Protein AF-A0AB72Z294-F1 (afdb_monomer_lite)

Structure (mmCIF, N/CA/C/O backbone):
data_AF-A0AB72Z294-F1
#
_entry.id   AF-A0AB72Z294-F1
#
loop_
_atom_site.group_PDB
_atom_site.id
_atom_site.type_symbol
_atom_site.label_atom_id
_atom_site.label_alt_id
_atom_site.label_comp_id
_atom_site.label_asym_id
_atom_site.label_entity_id
_atom_site.label_seq_id
_atom_site.pdbx_PDB_ins_code
_atom_site.Cartn_x
_atom_site.Cartn_y
_atom_site.Cartn_z
_atom_site.occupancy
_atom_site.B_iso_or_equiv
_atom_site.auth_seq_id
_atom_site.auth_comp_id
_atom_site.auth_asym_id
_atom_site.auth_atom_id
_atom_site.pdbx_PDB_model_num
ATOM 1 N N . MET A 1 1 ? 13.906 0.786 -10.831 1.00 73.62 1 MET A N 1
ATOM 2 C CA . MET A 1 1 ? 12.609 1.496 -10.911 1.00 73.62 1 MET A CA 1
ATOM 3 C C . MET A 1 1 ? 11.451 0.665 -10.371 1.00 73.62 1 MET A C 1
ATOM 5 O O . MET A 1 1 ? 10.951 1.014 -9.317 1.00 73.62 1 MET A O 1
ATOM 9 N N . VAL A 1 2 ? 11.048 -0.442 -11.010 1.00 78.31 2 VAL A N 1
ATOM 10 C CA . VAL A 1 2 ? 9.857 -1.221 -10.589 1.00 78.31 2 VAL A CA 1
ATOM 11 C C . VAL A 1 2 ? 9.943 -1.731 -9.142 1.00 78.31 2 VAL A C 1
ATOM 13 O O . VAL A 1 2 ? 8.976 -1.615 -8.398 1.00 78.31 2 VAL A O 1
ATOM 16 N N . TRP A 1 3 ? 11.115 -2.219 -8.717 1.00 82.44 3 TRP A N 1
ATOM 17 C CA . TRP A 1 3 ? 11.334 -2.670 -7.337 1.00 82.44 3 TRP A CA 1
ATOM 18 C C . TRP A 1 3 ? 11.158 -1.537 -6.314 1.00 82.44 3 TRP A C 1
ATOM 20 O O . TRP A 1 3 ? 10.376 -1.675 -5.382 1.00 82.44 3 TRP A O 1
ATOM 30 N N . ALA A 1 4 ? 11.763 -0.372 -6.569 1.00 84.06 4 ALA A N 1
ATOM 31 C CA . ALA A 1 4 ? 11.618 0.812 -5.718 1.00 84.06 4 ALA A CA 1
ATOM 32 C C . ALA A 1 4 ? 10.159 1.303 -5.619 1.00 84.06 4 ALA A C 1
ATOM 34 O O . ALA A 1 4 ? 9.717 1.729 -4.557 1.00 84.06 4 ALA A O 1
ATOM 35 N N . ILE A 1 5 ? 9.380 1.202 -6.704 1.00 85.69 5 ILE A N 1
ATOM 36 C CA . ILE A 1 5 ? 7.944 1.538 -6.693 1.00 85.69 5 ILE A CA 1
ATOM 37 C C . ILE A 1 5 ? 7.156 0.533 -5.840 1.00 85.69 5 ILE A C 1
ATOM 39 O O . ILE A 1 5 ? 6.256 0.918 -5.094 1.00 85.69 5 ILE A O 1
ATOM 43 N N . SER A 1 6 ? 7.483 -0.757 -5.945 1.00 87.88 6 SER A N 1
ATOM 44 C CA . SER A 1 6 ? 6.851 -1.806 -5.143 1.00 87.88 6 SER A CA 1
ATOM 45 C C . SER A 1 6 ? 7.129 -1.619 -3.649 1.00 87.88 6 SER A C 1
ATOM 47 O O . SER A 1 6 ? 6.193 -1.668 -2.852 1.00 87.88 6 SER A O 1
ATOM 49 N N . GLU A 1 7 ? 8.383 -1.364 -3.272 1.00 88.06 7 GLU A N 1
ATOM 50 C CA . GLU A 1 7 ? 8.766 -1.134 -1.875 1.00 88.06 7 GLU A CA 1
ATOM 51 C C . GLU A 1 7 ? 8.137 0.131 -1.293 1.00 88.06 7 GLU A C 1
ATOM 53 O O . GLU A 1 7 ? 7.563 0.081 -0.205 1.00 88.06 7 GLU A O 1
ATOM 58 N N . GLY A 1 8 ? 8.164 1.246 -2.032 1.00 89.12 8 GLY A N 1
ATOM 59 C CA . GLY A 1 8 ? 7.550 2.494 -1.577 1.00 89.12 8 GLY A CA 1
ATOM 60 C C . GLY A 1 8 ? 6.058 2.332 -1.276 1.00 89.12 8 GLY A C 1
ATOM 61 O O . GLY A 1 8 ? 5.571 2.822 -0.259 1.00 89.12 8 GLY A O 1
ATOM 62 N N . ARG A 1 9 ? 5.337 1.566 -2.105 1.00 91.56 9 ARG A N 1
ATOM 63 C CA . ARG A 1 9 ? 3.913 1.264 -1.879 1.00 91.56 9 ARG A CA 1
ATOM 64 C C . ARG A 1 9 ? 3.689 0.329 -0.694 1.00 91.56 9 ARG A C 1
ATOM 66 O O . ARG A 1 9 ? 2.689 0.479 -0.003 1.00 91.56 9 ARG A O 1
ATOM 73 N N . SER A 1 10 ? 4.622 -0.586 -0.431 1.00 89.75 10 SER A N 1
ATOM 74 C CA . SER A 1 10 ? 4.566 -1.447 0.755 1.00 89.75 10 SER A CA 1
ATOM 75 C C . SER A 1 10 ? 4.721 -0.637 2.038 1.00 89.75 10 SER A C 1
ATOM 77 O O . SER A 1 10 ? 3.959 -0.835 2.978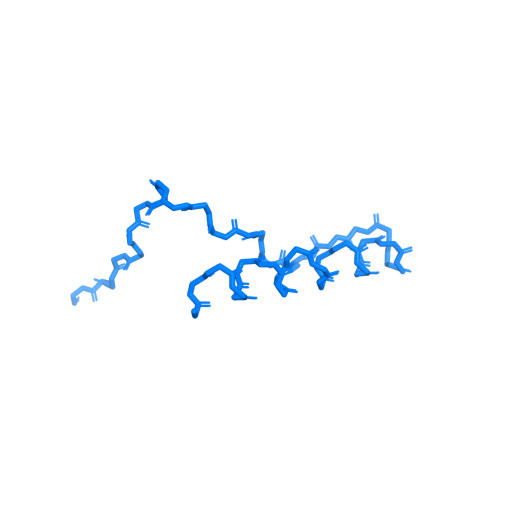 1.00 89.75 10 SER A O 1
ATOM 79 N N . CYS A 1 11 ? 5.682 0.290 2.061 1.00 91.75 11 CYS A N 1
ATOM 80 C CA . CYS A 1 11 ? 5.910 1.175 3.200 1.00 91.75 11 CYS A CA 1
ATOM 81 C C . CYS A 1 11 ? 4.692 2.074 3.452 1.00 91.75 11 CYS A C 1
ATOM 83 O O . CYS A 1 11 ? 4.197 2.131 4.573 1.00 91.75 11 CYS A O 1
ATOM 85 N N . AL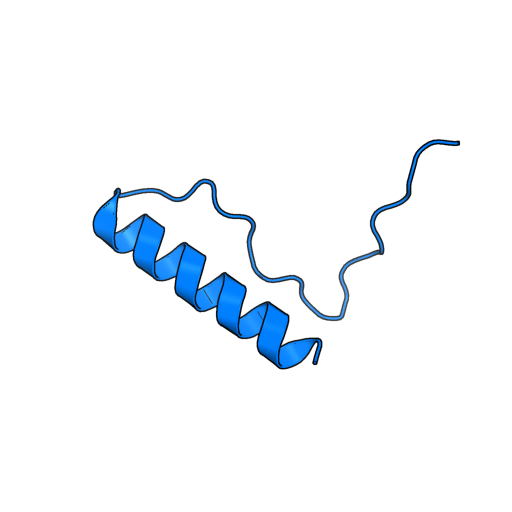A A 1 12 ? 4.158 2.707 2.402 1.00 92.69 12 ALA A N 1
ATOM 86 C CA . ALA A 1 12 ? 2.998 3.586 2.523 1.00 92.69 12 ALA A CA 1
ATOM 87 C C . ALA A 1 12 ? 1.763 2.856 3.079 1.00 92.69 12 ALA A C 1
ATOM 89 O O . ALA A 1 12 ? 1.138 3.358 4.007 1.00 92.69 12 ALA A O 1
ATOM 90 N N . ALA A 1 13 ? 1.450 1.662 2.561 1.00 92.94 13 ALA A N 1
ATOM 91 C CA . ALA A 1 13 ? 0.322 0.862 3.039 1.00 92.94 13 ALA A CA 1
ATOM 92 C C . ALA A 1 13 ? 0.493 0.432 4.507 1.00 92.94 13 ALA A C 1
ATOM 94 O O . ALA A 1 13 ? -0.445 0.534 5.288 1.00 92.94 13 ALA A O 1
ATOM 95 N N . ALA A 1 14 ? 1.700 0.009 4.899 1.00 92.31 14 ALA A N 1
ATOM 96 C CA . ALA A 1 14 ? 1.976 -0.410 6.272 1.00 92.31 14 ALA A CA 1
ATOM 97 C C . ALA A 1 14 ? 1.893 0.752 7.276 1.00 92.31 14 ALA A C 1
ATOM 99 O O . ALA A 1 14 ? 1.375 0.583 8.377 1.00 92.31 14 ALA A O 1
ATOM 100 N N . VAL A 1 15 ? 2.395 1.934 6.905 1.00 93.81 15 VAL A N 1
ATOM 101 C CA . VAL A 1 15 ? 2.308 3.131 7.755 1.00 93.81 15 VAL A CA 1
ATOM 102 C C . VAL A 1 15 ? 0.858 3.587 7.899 1.00 93.81 15 VAL A C 1
ATOM 104 O O . VAL A 1 15 ? 0.436 3.912 9.005 1.00 93.81 15 VAL A O 1
ATOM 107 N N . ASP A 1 16 ? 0.090 3.582 6.811 1.00 94.31 16 ASP A N 1
ATOM 108 C CA . ASP A 1 16 ? -1.327 3.948 6.834 1.00 94.31 16 ASP A CA 1
ATOM 109 C C . ASP A 1 16 ? -2.158 2.974 7.682 1.00 94.31 16 ASP A C 1
ATOM 111 O O . ASP A 1 16 ? -2.910 3.404 8.550 1.00 94.31 16 ASP A O 1
ATOM 115 N N . GLU A 1 17 ? -1.944 1.664 7.539 1.00 94.56 17 GLU A N 1
ATOM 116 C CA . GLU A 1 17 ? -2.603 0.657 8.379 1.00 94.56 17 GLU A CA 1
ATOM 117 C C . GLU A 1 17 ? -2.233 0.810 9.860 1.00 94.56 17 GLU A C 1
ATOM 119 O O . GLU A 1 17 ? -3.099 0.715 10.729 1.00 94.56 17 GLU A O 1
ATOM 124 N N . TYR A 1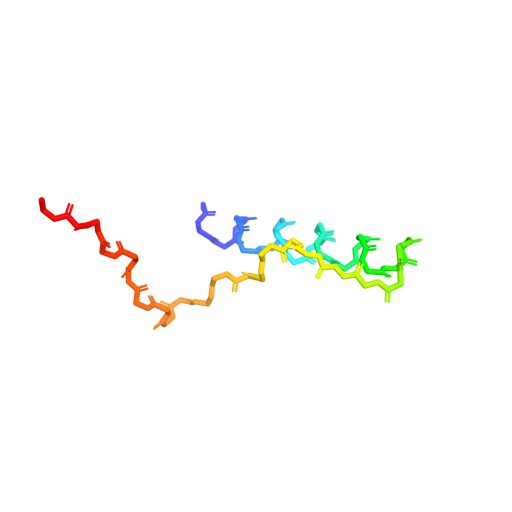 18 ? -0.966 1.105 10.160 1.00 94.75 18 TYR A N 1
ATOM 125 C CA . TYR A 1 18 ? -0.512 1.320 11.533 1.00 94.75 18 TYR A CA 1
ATOM 126 C C . TYR A 1 18 ? -1.159 2.550 12.187 1.00 94.75 18 TYR A C 1
ATOM 128 O O . TYR A 1 18 ? -1.473 2.520 13.377 1.00 94.75 18 TYR A O 1
ATOM 136 N N . LEU A 1 19 ? -1.357 3.632 11.429 1.00 96.00 19 LEU A N 1
ATOM 137 C CA . LEU A 1 19 ? -1.912 4.886 11.948 1.00 96.00 19 LEU A CA 1
ATOM 138 C C . LEU A 1 19 ? -3.445 4.901 11.965 1.00 96.00 19 LEU A C 1
ATOM 140 O O . LEU A 1 19 ? -4.042 5.443 12.894 1.00 96.00 19 LEU A O 1
ATOM 144 N N . THR A 1 20 ? -4.072 4.320 10.946 1.00 94.94 20 THR A N 1
ATOM 145 C CA . THR A 1 20 ? -5.517 4.410 10.689 1.00 94.94 20 THR A CA 1
ATOM 146 C C . THR A 1 20 ? -6.254 3.127 11.109 1.00 94.94 20 THR A C 1
ATOM 148 O O . THR A 1 20 ? -7.482 3.101 11.184 1.00 94.94 20 THR A O 1
ATOM 151 N N . GLY A 1 21 ? -5.525 2.047 11.413 1.00 94.38 21 GLY A N 1
ATOM 152 C CA . GLY A 1 21 ? -6.064 0.729 11.778 1.00 94.38 21 GLY A CA 1
ATOM 153 C C . GLY A 1 21 ? -6.531 -0.116 10.586 1.00 94.38 21 GLY A C 1
ATOM 154 O O . GLY A 1 21 ? -6.931 -1.265 10.757 1.00 94.38 21 GLY A O 1
ATOM 155 N N . SER A 1 22 ? -6.505 0.452 9.382 1.00 91.50 22 SER A N 1
ATOM 156 C CA . SER A 1 22 ? -6.774 -0.200 8.099 1.00 91.50 22 SER A CA 1
ATOM 157 C C . SER A 1 22 ? -6.172 0.657 6.986 1.00 91.50 22 SER A C 1
ATOM 159 O O . SER A 1 22 ? -5.873 1.825 7.222 1.00 91.50 22 SER A O 1
ATOM 161 N N . THR A 1 23 ? -5.989 0.103 5.787 1.00 93.62 23 THR A N 1
ATOM 162 C CA . THR A 1 23 ? -5.483 0.868 4.643 1.00 93.62 23 THR A CA 1
ATOM 163 C C . THR A 1 23 ? -6.326 0.645 3.395 1.00 93.62 23 THR A C 1
ATOM 165 O O . THR A 1 23 ? -6.676 -0.486 3.052 1.00 93.62 23 THR A O 1
ATOM 168 N N . GLU A 1 24 ? -6.631 1.736 2.695 1.00 93.31 24 GLU A N 1
ATOM 169 C CA . GLU A 1 24 ? -7.215 1.717 1.345 1.00 93.31 24 GLU A CA 1
ATOM 170 C C . GLU A 1 24 ? -6.147 1.941 0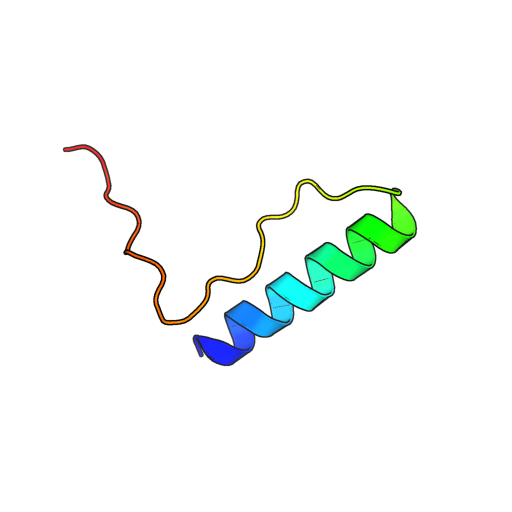.263 1.00 93.31 24 GLU A C 1
ATOM 172 O O . GLU A 1 24 ? -6.441 1.985 -0.938 1.00 93.31 24 GLU A O 1
ATOM 177 N N . LEU A 1 25 ? -4.882 2.080 0.672 1.00 90.06 25 LEU A N 1
ATOM 178 C CA . LEU A 1 25 ? -3.786 2.263 -0.258 1.00 90.06 25 LEU A CA 1
ATOM 179 C C . LEU A 1 25 ? -3.546 0.977 -1.052 1.00 90.06 25 LEU A C 1
ATOM 181 O O . LEU A 1 25 ? -3.629 -0.141 -0.537 1.00 90.06 25 LEU A O 1
ATOM 185 N N . PRO A 1 26 ? -3.215 1.101 -2.344 1.00 84.88 26 PRO A N 1
ATOM 186 C CA . PRO A 1 26 ? -3.136 -0.068 -3.188 1.00 84.88 26 PRO A CA 1
ATOM 187 C C . PRO A 1 26 ? -1.858 -0.867 -2.863 1.00 84.88 26 PRO A C 1
ATOM 189 O O . PRO A 1 26 ? -0.754 -0.321 -2.809 1.00 84.88 26 PRO A O 1
ATOM 192 N N . ALA A 1 27 ? -2.003 -2.188 -2.730 1.00 81.62 27 ALA A N 1
ATOM 193 C CA . ALA A 1 27 ? -0.924 -3.104 -2.351 1.00 81.62 27 ALA A CA 1
ATOM 194 C C . ALA A 1 27 ? 0.202 -3.203 -3.406 1.00 81.62 27 ALA A C 1
ATOM 196 O O . ALA A 1 27 ? -0.078 -3.042 -4.605 1.00 81.62 27 ALA A O 1
ATOM 197 N N . PRO A 1 28 ? 1.456 -3.515 -3.008 1.00 83.12 28 PRO A N 1
ATOM 198 C CA . PRO A 1 28 ? 2.609 -3.698 -3.900 1.00 83.12 28 PRO A CA 1
ATOM 199 C C . PRO A 1 28 ? 2.302 -4.551 -5.142 1.00 83.12 28 PRO A C 1
ATOM 201 O O . PRO A 1 28 ? 1.641 -5.587 -5.058 1.00 83.12 28 PRO A O 1
ATOM 204 N N . ILE A 1 29 ? 2.767 -4.117 -6.321 1.00 82.69 29 ILE A N 1
ATOM 205 C CA . ILE A 1 29 ? 2.609 -4.898 -7.556 1.00 82.69 29 ILE A CA 1
ATOM 206 C C . ILE A 1 29 ? 3.766 -5.896 -7.624 1.00 82.69 29 ILE A C 1
ATOM 208 O O . ILE A 1 29 ? 4.909 -5.507 -7.841 1.00 82.69 29 ILE A O 1
ATOM 212 N N . VAL A 1 30 ? 3.463 -7.184 -7.454 1.00 80.75 30 VAL A N 1
ATOM 213 C CA . VAL A 1 30 ? 4.441 -8.263 -7.658 1.00 80.75 30 VAL A CA 1
ATOM 214 C C . VAL A 1 30 ? 4.780 -8.424 -9.140 1.00 80.75 30 VAL A C 1
ATOM 216 O O . VAL A 1 30 ? 3.933 -8.194 -10.002 1.00 80.75 30 VAL A O 1
ATOM 219 N N . ALA A 1 31 ? 6.003 -8.865 -9.444 1.00 74.94 31 ALA A N 1
ATOM 220 C CA . ALA A 1 31 ? 6.520 -8.957 -10.815 1.00 74.94 31 ALA A CA 1
ATOM 221 C C . ALA A 1 31 ? 5.674 -9.838 -11.758 1.00 74.94 31 ALA A C 1
ATOM 223 O O . ALA A 1 31 ? 5.709 -9.655 -12.970 1.00 74.94 31 ALA A O 1
ATOM 224 N N . SER A 1 32 ? 4.894 -10.774 -11.210 1.00 80.75 32 SER A N 1
ATOM 225 C CA . SER A 1 32 ? 3.990 -11.657 -11.956 1.00 80.75 32 SER A CA 1
ATOM 226 C C . SER A 1 32 ? 2.588 -11.077 -12.194 1.00 80.75 32 SER A C 1
ATOM 228 O O . SER A 1 32 ? 1.755 -11.731 -12.826 1.00 80.75 32 SER A O 1
ATOM 230 N N . LYS A 1 33 ? 2.285 -9.869 -11.696 1.00 82.38 33 LYS A N 1
ATOM 231 C CA . LYS A 1 33 ? 0.979 -9.232 -11.912 1.00 82.38 33 LYS A CA 1
ATOM 232 C C . LYS A 1 33 ? 0.795 -8.889 -13.388 1.00 82.38 33 LYS A C 1
ATOM 234 O O . LYS A 1 33 ? 1.666 -8.307 -14.028 1.00 82.38 33 LYS A O 1
ATOM 239 N N . ARG A 1 34 ? -0.386 -9.224 -13.910 1.00 78.94 34 ARG A N 1
ATOM 240 C CA . ARG A 1 34 ? -0.779 -8.868 -15.275 1.00 78.94 34 ARG A CA 1
ATOM 241 C C . ARG A 1 34 ? -0.928 -7.345 -15.414 1.00 78.94 34 ARG A C 1
ATOM 243 O O . ARG A 1 34 ? -1.392 -6.709 -14.463 1.00 78.94 34 ARG A O 1
ATOM 250 N N . PRO A 1 35 ? -0.585 -6.773 -16.582 1.00 75.88 35 PRO A N 1
ATOM 251 C CA . PRO A 1 35 ? -0.812 -5.361 -16.865 1.00 75.88 35 PRO A CA 1
ATOM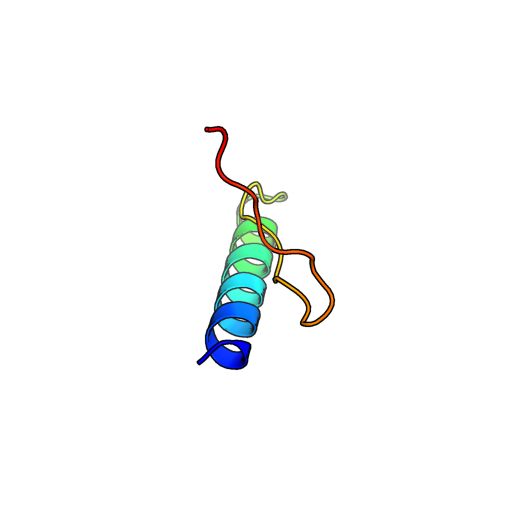 252 C C . PRO A 1 35 ? -2.291 -5.002 -16.720 1.00 75.88 35 PRO A C 1
ATOM 254 O O . PRO A 1 35 ? -3.163 -5.782 -17.108 1.00 75.88 35 PRO A O 1
ATOM 257 N N . MET A 1 36 ? -2.572 -3.810 -16.195 1.00 79.44 36 MET A N 1
ATOM 258 C CA . MET A 1 36 ? -3.923 -3.257 -16.250 1.00 79.44 36 MET A CA 1
ATOM 259 C C . MET A 1 36 ? -4.235 -2.897 -17.704 1.00 79.44 36 MET A C 1
ATOM 261 O O . MET A 1 36 ? -3.469 -2.185 -18.351 1.00 79.44 36 MET A O 1
ATOM 265 N N . MET A 1 37 ? -5.336 -3.428 -18.226 1.00 82.81 37 MET A N 1
ATOM 266 C CA . MET A 1 37 ? -5.776 -3.176 -19.592 1.00 82.81 37 MET A CA 1
ATOM 267 C C . MET A 1 37 ? -6.725 -1.978 -19.592 1.00 82.81 37 MET A C 1
ATOM 269 O O . MET A 1 37 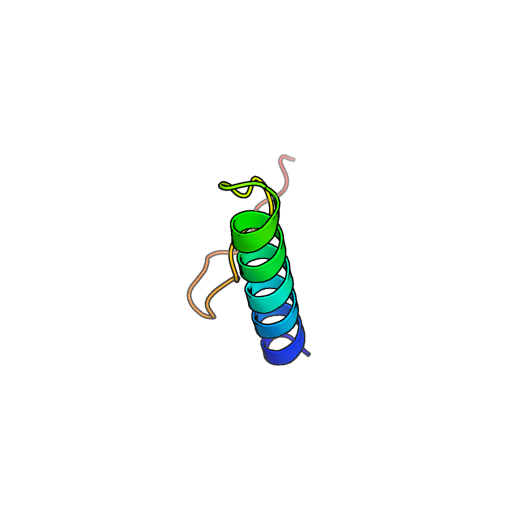? -7.689 -1.957 -18.830 1.00 82.81 37 MET A O 1
ATOM 273 N N . LEU A 1 38 ? -6.447 -0.981 -20.430 1.00 77.50 38 LEU A N 1
ATOM 274 C CA . LEU A 1 38 ? -7.369 0.131 -20.641 1.00 77.50 38 LEU A CA 1
ATOM 275 C C . LEU A 1 38 ? -8.531 -0.338 -21.535 1.00 77.50 38 LEU A C 1
ATOM 277 O O . LEU A 1 38 ? -8.277 -1.028 -22.531 1.00 77.50 38 LEU A O 1
ATOM 281 N N . PRO A 1 39 ? -9.791 -0.000 -21.198 1.00 77.38 39 PRO A N 1
ATOM 282 C CA . PRO A 1 39 ? -10.909 -0.205 -22.109 1.00 77.38 39 PRO A CA 1
ATOM 283 C C . PRO A 1 39 ? -10.692 0.630 -23.379 1.00 77.38 39 PRO A C 1
ATOM 285 O O . PRO A 1 39 ? -10.080 1.697 -23.330 1.00 77.38 39 PRO A O 1
ATOM 288 N N . ARG A 1 40 ? -11.128 0.078 -24.514 1.00 76.06 40 ARG A N 1
ATOM 289 C CA . ARG A 1 40 ? -10.974 0.680 -25.844 1.00 76.06 40 ARG A CA 1
ATOM 290 C C . ARG A 1 40 ? -11.981 1.798 -26.049 1.00 76.06 40 ARG A C 1
ATOM 292 O O . ARG A 1 40 ? -13.136 1.589 -25.616 1.00 76.06 40 ARG A O 1
#

Sequence (40 aa):
MVWAISEGRSCAAAVDEYLTGSTELPAPIVASKRPMMLPR

pLDDT: mean 86.26, std 6.75, range [73.62, 96.0]

Radius of gyration: 12.37 Å; chains: 1; bounding box: 24×16×38 Å

Organism: NCBI:txid553191

Secondary structure (DSSP, 8-state):
-HHHHHHHHHHHHHHHHHHHSS--SPP---TTPPPPPPP-

Foldseek 3Di:
DLVVVQVVQQVVQVVCCVVVVHGPRDHGDDPPDDDDDDDD